Protein AF-M2VAM8-F1 (afdb_monomer_lite)

Radius of gyration: 16.55 Å; chains: 1; bounding box: 38×22×43 Å

Organism: Cochliobolus heterostrophus (strain C5 / ATCC 48332 / race O) (NCBI:txid701091)

Secondary structure (DSSP, 8-state):
-HHHHTTS-HHHHHHHHS-B--SSSS-SEEEEEEGGGTEEEEEE---BTB-SS-SS---PPPHHHHHHTT-HHHHHHHHHHHHHHHHHHT--

pLDDT: mean 91.95, std 8.51, range [59.03, 98.62]

InterPro domains:
  IPR001764 Glycoside hydrolase, family 3, N-terminal [PR00133] (36-52)
  IPR001764 Glycoside hydrolase, family 3, N-terminal [PR00133] (60-79)
  IPR017853 Glycoside hydrolase superfamily [SSF51445] (2-90)
  IPR036962 Glycoside hydrolase, family 3, N-terminal domain superfamily [G3DSA:3.20.20.300] (1-90)
  IPR050288 Cellulose-degrading glycosyl hydrolase 3 [PTHR42715] (1-90)

Structure (mmCIF, N/CA/C/O backbone):
data_AF-M2VAM8-F1
#
_entry.id   AF-M2VAM8-F1
#
loop_
_atom_site.group_PDB
_atom_site.id
_atom_site.type_symbol
_atom_site.label_atom_id
_atom_site.label_alt_id
_atom_site.label_comp_id
_atom_site.label_asym_id
_atom_site.label_entity_id
_atom_site.label_seq_id
_atom_site.pdbx_PDB_ins_code
_atom_site.Cartn_x
_atom_site.Cartn_y
_atom_site.Cartn_z
_atom_site.occupancy
_atom_site.B_iso_or_equiv
_atom_site.auth_seq_id
_atom_site.auth_comp_id
_atom_site.auth_asym_id
_atom_site.auth_atom_id
_atom_site.pdbx_PDB_model_num
ATOM 1 N N . ALA A 1 1 ? -15.221 -9.639 4.594 1.00 86.62 1 ALA A N 1
ATOM 2 C CA . ALA A 1 1 ? -15.568 -8.253 4.970 1.00 86.62 1 ALA A CA 1
ATOM 3 C C . ALA A 1 1 ? -16.868 -8.187 5.776 1.00 86.62 1 ALA A C 1
ATOM 5 O O . ALA A 1 1 ? -16.751 -7.957 6.969 1.00 86.62 1 ALA A O 1
ATOM 6 N N . SER A 1 2 ? -18.058 -8.455 5.200 1.00 94.31 2 SER A N 1
ATOM 7 C CA . SER A 1 2 ? -19.361 -8.312 5.906 1.00 94.31 2 SER A CA 1
ATOM 8 C C . SER A 1 2 ? -19.370 -8.937 7.300 1.00 94.31 2 SER A C 1
ATOM 10 O O . SER A 1 2 ? -19.563 -8.227 8.271 1.00 94.31 2 SER A O 1
ATOM 12 N N . ALA A 1 3 ? -18.993 -10.216 7.417 1.00 95.31 3 ALA A N 1
ATOM 13 C CA . ALA A 1 3 ? -18.999 -10.929 8.696 1.00 95.31 3 ALA A CA 1
ATOM 14 C C . ALA A 1 3 ? -18.174 -10.264 9.818 1.00 95.31 3 ALA A C 1
ATOM 16 O O . ALA A 1 3 ? -18.503 -10.441 10.985 1.00 95.31 3 ALA A O 1
ATOM 17 N N . VAL A 1 4 ? -17.112 -9.521 9.485 1.00 95.19 4 VAL A N 1
ATOM 18 C CA . VAL A 1 4 ? -16.299 -8.780 10.465 1.00 95.19 4 VAL A CA 1
ATOM 19 C C . VAL A 1 4 ? -16.956 -7.435 10.779 1.00 95.19 4 VAL A C 1
ATOM 21 O O . VAL A 1 4 ? -17.121 -7.085 11.940 1.00 95.19 4 VAL A O 1
ATOM 24 N N . VAL A 1 5 ? -17.396 -6.701 9.752 1.00 96.44 5 VAL A N 1
ATOM 25 C CA . VAL A 1 5 ? -18.049 -5.387 9.904 1.00 96.44 5 VAL A CA 1
ATOM 26 C C . VAL A 1 5 ? -19.377 -5.490 10.666 1.00 96.44 5 VAL A C 1
ATOM 28 O O . VAL A 1 5 ? -19.728 -4.585 11.422 1.00 96.44 5 VAL A O 1
ATOM 31 N N . ASP A 1 6 ? -20.102 -6.595 10.510 1.00 97.50 6 ASP A N 1
ATOM 32 C CA . ASP A 1 6 ? -21.367 -6.856 11.203 1.00 97.50 6 ASP A CA 1
ATOM 33 C C . ASP A 1 6 ? -21.176 -7.032 12.719 1.00 97.50 6 ASP A C 1
ATOM 35 O O . ASP A 1 6 ? -22.098 -6.764 13.486 1.00 97.50 6 ASP A O 1
ATOM 39 N N . GLN A 1 7 ? -19.973 -7.420 13.157 1.00 97.56 7 GLN A N 1
ATOM 40 C CA . GLN A 1 7 ? -19.613 -7.567 14.570 1.00 97.56 7 GLN A CA 1
ATOM 41 C C . GLN A 1 7 ? -19.039 -6.281 15.189 1.00 97.56 7 GLN A C 1
ATOM 43 O O . GLN A 1 7 ? -18.819 -6.244 16.397 1.00 97.56 7 GLN A O 1
ATOM 48 N N . MET A 1 8 ? -18.800 -5.234 14.389 1.00 97.94 8 MET A N 1
ATOM 49 C CA . MET A 1 8 ? -18.276 -3.960 14.882 1.00 97.94 8 MET A CA 1
ATOM 50 C C . MET A 1 8 ? -19.371 -3.093 15.508 1.00 97.94 8 MET A C 1
ATOM 52 O O . MET A 1 8 ? -20.471 -2.958 14.951 1.00 97.94 8 MET A O 1
ATOM 56 N N . THR A 1 9 ? -19.039 -2.405 16.600 1.00 98.06 9 THR A N 1
ATOM 57 C CA . THR A 1 9 ? -19.881 -1.323 17.126 1.00 98.06 9 THR A CA 1
ATOM 58 C C . THR A 1 9 ? -19.895 -0.123 16.172 1.00 98.06 9 THR A C 1
ATOM 60 O O . THR A 1 9 ? -19.117 -0.037 15.216 1.00 98.06 9 THR A O 1
ATOM 63 N N . ILE A 1 10 ? -20.801 0.831 16.400 1.00 97.56 10 ILE A N 1
ATOM 64 C CA . ILE A 1 10 ? -20.816 2.070 15.610 1.00 97.56 10 ILE A CA 1
ATOM 65 C C . ILE A 1 10 ? -19.524 2.862 15.834 1.00 97.56 10 ILE A C 1
ATOM 67 O O . ILE A 1 10 ? -18.963 3.390 14.880 1.00 97.56 10 ILE A O 1
ATOM 71 N N . GLU A 1 11 ? -19.014 2.888 17.060 1.00 97.19 11 GLU A N 1
ATOM 72 C CA . GLU A 1 11 ? -17.770 3.565 17.425 1.00 97.19 11 GLU A CA 1
ATOM 73 C C . GLU A 1 11 ? -16.569 2.939 16.711 1.00 97.19 11 GLU A C 1
ATOM 75 O O . GLU A 1 11 ? -15.721 3.657 16.186 1.00 97.19 11 GLU A O 1
ATOM 80 N N . GLU A 1 12 ? -16.523 1.609 16.617 1.00 97.00 12 GLU A N 1
ATOM 81 C CA . GLU A 1 12 ? -15.480 0.896 15.874 1.00 97.00 12 GLU A CA 1
ATOM 82 C C . GLU A 1 12 ? -15.549 1.202 14.378 1.00 97.00 12 GLU A C 1
ATOM 84 O O . GLU A 1 12 ? -14.528 1.511 13.766 1.00 97.00 12 GLU A O 1
ATOM 89 N N . LYS A 1 13 ? -16.753 1.220 13.791 1.00 97.06 13 LYS A N 1
ATOM 90 C CA . LYS A 1 13 ? -16.949 1.616 12.387 1.00 97.06 13 LYS A CA 1
ATOM 91 C C . LYS A 1 13 ? -16.487 3.048 12.135 1.00 97.06 13 LYS A C 1
ATOM 93 O O . LYS A 1 13 ? -15.805 3.296 11.145 1.00 97.06 13 LYS A O 1
ATOM 98 N N . VAL A 1 14 ? -16.831 3.976 13.030 1.00 96.94 14 VAL A N 1
ATOM 99 C CA . VAL A 1 14 ? -16.398 5.380 12.957 1.00 96.94 14 VAL A CA 1
ATOM 100 C C . VAL A 1 14 ? -14.878 5.487 13.075 1.00 96.94 14 VAL A C 1
ATOM 102 O O . VAL A 1 14 ? -14.264 6.241 12.322 1.00 96.94 14 VAL A O 1
ATOM 105 N N . SER A 1 15 ? -14.260 4.711 13.964 1.00 94.62 15 SER A N 1
ATOM 106 C CA . SER A 1 15 ? -12.805 4.671 14.128 1.00 94.62 15 SER A CA 1
ATOM 107 C C . SER A 1 15 ? -12.102 4.200 12.850 1.00 94.62 15 SER A C 1
ATOM 109 O O . SER A 1 15 ? -11.176 4.855 12.385 1.00 94.62 15 SER A O 1
ATOM 111 N N . VAL A 1 16 ? -12.594 3.131 12.212 1.00 94.94 16 VAL A N 1
ATOM 112 C CA . VAL A 1 16 ? -11.998 2.561 10.987 1.00 94.94 16 VAL A CA 1
ATOM 113 C C . VAL A 1 16 ? -12.074 3.512 9.783 1.00 94.94 16 VAL A C 1
ATOM 115 O O . VAL A 1 16 ? -11.206 3.477 8.915 1.00 94.94 16 VAL A O 1
ATOM 118 N N . ILE A 1 17 ? -13.079 4.390 9.714 1.00 94.44 17 ILE A N 1
ATOM 119 C CA . ILE A 1 17 ? -13.183 5.398 8.640 1.00 94.44 17 ILE A CA 1
ATOM 120 C C . ILE A 1 17 ? -12.481 6.721 8.976 1.00 94.44 17 ILE A C 1
ATOM 122 O O . ILE A 1 17 ? -12.429 7.616 8.133 1.00 94.44 17 ILE A O 1
ATOM 126 N N . SER A 1 18 ? -11.959 6.860 10.196 1.00 92.81 18 SER A N 1
ATOM 127 C CA . SER A 1 18 ? -11.313 8.079 10.678 1.00 92.81 18 SER A CA 1
ATOM 128 C C . SER A 1 18 ? -9.805 7.875 10.729 1.00 92.81 18 SER A C 1
ATOM 130 O O . SER A 1 18 ? -9.273 7.285 11.669 1.00 92.81 18 SER A O 1
ATOM 132 N N . GLY A 1 19 ? -9.109 8.379 9.709 1.00 89.44 19 GLY A N 1
ATOM 133 C CA . GLY A 1 19 ? -7.650 8.351 9.671 1.00 89.44 19 GLY A CA 1
ATOM 134 C C . GLY A 1 19 ? -7.047 9.057 10.885 1.00 89.44 19 GLY A C 1
ATOM 135 O O . GLY A 1 19 ? -7.475 10.151 11.259 1.00 89.44 19 GLY A O 1
ATOM 136 N N . GLN A 1 20 ? -6.043 8.433 11.490 1.00 84.94 20 GLN A N 1
ATOM 137 C CA . GLN A 1 20 ? -5.257 9.012 12.567 1.00 84.94 20 GLN A CA 1
ATOM 138 C C . GLN A 1 20 ? -3.853 9.343 12.072 1.00 84.94 20 GLN A C 1
ATOM 140 O O . GLN A 1 20 ? -3.258 8.619 11.271 1.00 84.94 20 GLN A O 1
ATOM 145 N N . THR A 1 21 ? -3.318 10.453 12.572 1.00 72.62 21 THR A N 1
ATOM 146 C CA . THR A 1 21 ? -1.908 10.791 12.403 1.00 72.62 21 THR A CA 1
ATOM 147 C C . THR A 1 21 ? -1.120 10.077 13.487 1.00 72.62 21 THR A C 1
ATOM 149 O O . THR A 1 21 ? -1.379 10.268 14.674 1.00 72.62 21 THR A O 1
ATOM 152 N N . SER A 1 22 ? -0.135 9.287 13.086 1.00 66.25 22 SER A N 1
ATOM 153 C CA . SER A 1 22 ? 0.852 8.731 14.000 1.00 66.25 22 SER A CA 1
ATOM 154 C C . SER A 1 22 ? 2.211 9.324 13.665 1.00 66.25 22 SER A C 1
ATOM 156 O O . SER A 1 22 ? 2.615 9.367 12.511 1.00 66.25 22 SER A O 1
ATOM 158 N N . THR A 1 23 ? 2.921 9.794 14.687 1.00 64.00 23 THR A N 1
ATOM 159 C CA . THR A 1 23 ? 4.335 10.193 14.591 1.00 64.00 23 THR A CA 1
ATOM 160 C C . THR A 1 23 ? 5.273 9.066 15.028 1.00 64.00 23 THR A C 1
ATOM 162 O O . THR A 1 23 ? 6.483 9.256 15.109 1.00 64.00 23 THR A O 1
ATOM 165 N N . THR A 1 24 ? 4.709 7.902 15.369 1.00 65.75 24 THR A N 1
ATOM 166 C CA . THR A 1 24 ? 5.427 6.789 16.010 1.00 65.75 24 THR A CA 1
ATOM 167 C C . THR A 1 24 ? 5.667 5.599 15.088 1.00 65.75 24 THR A C 1
ATOM 169 O O . THR A 1 24 ? 6.496 4.749 15.401 1.00 65.75 24 THR A O 1
ATOM 172 N N . ASN A 1 25 ? 4.983 5.544 13.946 1.00 66.00 25 ASN A N 1
ATOM 173 C CA . ASN A 1 25 ? 5.241 4.588 12.876 1.00 66.00 25 ASN A CA 1
ATOM 174 C C . ASN A 1 25 ? 5.592 5.356 11.597 1.00 66.00 25 ASN A C 1
ATOM 176 O O . ASN A 1 25 ? 5.205 6.506 11.428 1.00 66.00 25 ASN A O 1
ATOM 180 N N . GLY A 1 26 ? 6.361 4.733 10.705 1.00 73.75 26 GLY A N 1
ATOM 181 C CA . GLY A 1 26 ? 6.720 5.321 9.410 1.00 73.75 26 GLY A CA 1
ATOM 182 C C . GLY A 1 26 ? 5.563 5.324 8.408 1.00 73.75 26 GLY A C 1
ATOM 183 O O . GLY A 1 26 ? 5.824 5.202 7.223 1.00 73.75 26 GLY A O 1
ATOM 184 N N . CYS A 1 27 ? 4.310 5.366 8.876 1.00 85.88 27 CYS A N 1
ATOM 185 C CA . CYS A 1 27 ? 3.118 5.394 8.037 1.00 85.88 27 CYS A CA 1
ATOM 186 C C . CYS A 1 27 ? 2.768 6.843 7.693 1.00 85.88 27 CYS A C 1
ATOM 188 O O . CYS A 1 27 ? 2.712 7.698 8.576 1.00 85.88 27 CYS A O 1
ATOM 190 N N . SER A 1 28 ? 2.441 7.109 6.432 1.00 87.50 28 SER A N 1
ATOM 191 C CA . SER A 1 28 ? 1.902 8.404 5.994 1.00 87.50 28 SER A CA 1
ATOM 192 C C . SER A 1 28 ? 0.507 8.665 6.590 1.00 87.50 28 SER A C 1
ATOM 194 O O . SER A 1 28 ? 0.139 9.804 6.873 1.00 87.50 28 SER A O 1
ATOM 196 N N . GLY A 1 29 ? -0.265 7.602 6.834 1.00 89.44 29 GLY A N 1
ATOM 197 C CA . GLY A 1 29 ? -1.523 7.636 7.573 1.00 89.44 29 GLY A CA 1
ATOM 198 C C . GLY A 1 29 ? -1.850 6.286 8.201 1.00 89.44 29 GLY A C 1
ATOM 199 O O . GLY A 1 29 ? -1.328 5.252 7.786 1.00 89.44 29 GLY A O 1
ATOM 200 N N . GLN A 1 30 ? -2.720 6.284 9.210 1.00 90.50 30 GLN A N 1
ATOM 201 C CA . GLN A 1 30 ? -3.078 5.061 9.920 1.00 90.50 30 GLN A CA 1
ATOM 202 C C . GLN A 1 30 ? -4.585 4.941 10.130 1.00 90.50 30 GLN A C 1
ATOM 204 O O . GLN A 1 30 ? -5.251 5.884 10.555 1.00 90.50 30 GLN A O 1
ATOM 209 N N . ILE A 1 31 ? -5.106 3.743 9.885 1.00 92.81 31 ILE A N 1
ATOM 210 C CA . ILE A 1 31 ? -6.446 3.329 10.288 1.00 92.81 31 ILE A CA 1
ATOM 211 C C . ILE A 1 31 ? -6.322 2.501 11.574 1.00 92.81 31 ILE A C 1
ATOM 213 O O . ILE A 1 31 ? -5.560 1.529 11.595 1.00 92.81 31 ILE A O 1
ATOM 217 N N . PRO A 1 32 ? -7.049 2.853 12.646 1.00 91.75 32 PRO A N 1
ATOM 218 C CA . PRO A 1 32 ? -7.042 2.090 13.890 1.00 91.75 32 PRO A CA 1
ATOM 219 C C . PRO A 1 32 ? -7.578 0.667 13.717 1.00 91.75 32 PRO A C 1
ATOM 221 O O . PRO A 1 32 ? -8.519 0.429 12.960 1.00 91.75 32 PRO A O 1
ATOM 224 N N . GLY A 1 33 ? -7.005 -0.272 14.468 1.00 93.31 33 GLY A N 1
ATOM 225 C CA . GLY A 1 33 ? -7.469 -1.655 14.513 1.00 93.31 33 GLY A CA 1
ATOM 226 C C . GLY A 1 33 ? -8.708 -1.876 15.381 1.00 93.31 33 GLY A C 1
ATOM 227 O O . GLY A 1 33 ? -9.094 -1.035 16.193 1.00 93.31 33 GLY A O 1
ATOM 228 N N . VAL A 1 34 ? -9.285 -3.071 15.246 1.00 96.31 34 VAL A N 1
ATOM 229 C CA . VAL A 1 34 ? -10.341 -3.626 16.104 1.00 96.31 34 VAL A CA 1
ATOM 230 C C . VAL A 1 34 ? -9.851 -4.991 16.621 1.00 96.31 34 VAL A C 1
ATOM 232 O O . VAL A 1 34 ? -10.132 -6.027 16.008 1.00 96.31 34 VAL A O 1
ATOM 235 N N . PRO A 1 35 ? -9.066 -5.021 17.722 1.00 94.69 35 PRO A N 1
ATOM 236 C CA . PRO A 1 35 ? -8.306 -6.209 18.125 1.00 94.69 35 PRO A CA 1
ATOM 237 C C . PRO A 1 35 ? -9.153 -7.443 18.448 1.00 94.69 35 PRO A C 1
ATOM 239 O O . PRO A 1 35 ? -8.733 -8.558 18.150 1.00 94.69 35 PRO A O 1
ATOM 242 N N . HIS A 1 36 ? -10.354 -7.269 19.018 1.00 96.25 36 HIS A N 1
ATOM 243 C CA . HIS A 1 36 ? -11.229 -8.401 19.367 1.00 96.25 36 HIS A CA 1
ATOM 244 C C . HIS A 1 36 ? -11.796 -9.128 18.140 1.00 96.25 36 HIS A C 1
ATOM 246 O O . HIS A 1 36 ? -12.125 -10.307 18.227 1.00 96.25 36 HIS A O 1
ATOM 252 N N . LEU A 1 37 ? -11.811 -8.457 16.984 1.00 96.56 37 LEU A N 1
ATOM 253 C CA . LEU A 1 37 ? -12.186 -9.033 15.692 1.00 96.56 37 LEU A CA 1
ATOM 254 C C . LEU A 1 37 ? -10.972 -9.438 14.845 1.00 96.56 37 LEU A C 1
ATOM 256 O O . LEU A 1 37 ? -11.133 -9.817 13.685 1.00 96.56 37 LEU A O 1
ATOM 260 N N . GLY A 1 38 ? -9.756 -9.334 15.392 1.00 94.38 38 GLY A N 1
ATOM 261 C CA . GLY A 1 38 ? -8.517 -9.656 14.684 1.00 94.38 38 GLY A CA 1
ATOM 262 C C . GLY A 1 38 ? -8.152 -8.677 13.564 1.00 94.38 38 GLY A C 1
ATOM 263 O O . GLY A 1 38 ? -7.355 -9.032 12.701 1.00 94.38 38 GLY A O 1
ATOM 264 N N . PHE A 1 39 ? -8.717 -7.464 13.550 1.00 94.12 39 PH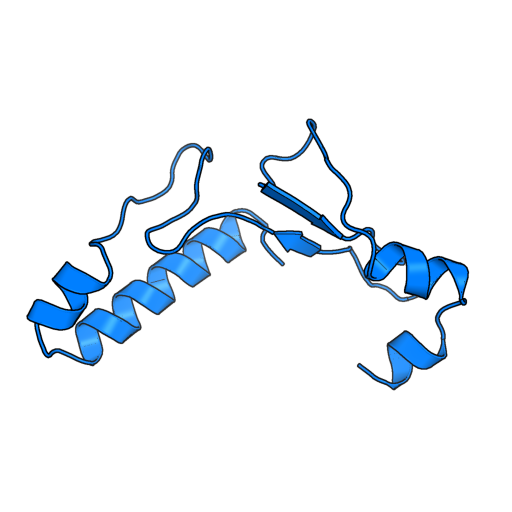E A N 1
ATOM 265 C CA . PHE A 1 39 ? -8.338 -6.420 12.596 1.00 94.12 39 PHE A CA 1
ATOM 266 C C . PHE A 1 39 ? -7.188 -5.582 13.182 1.00 94.12 39 PHE A C 1
ATOM 268 O O . PHE A 1 39 ? -7.423 -4.855 14.152 1.00 94.12 39 PHE A O 1
ATOM 275 N N . PRO A 1 40 ? -5.956 -5.658 12.644 1.00 91.25 40 PRO A N 1
ATOM 276 C CA . PRO A 1 40 ? -4.798 -4.965 13.218 1.00 91.25 40 PRO A CA 1
ATOM 277 C C . PRO A 1 40 ? -4.820 -3.444 12.993 1.00 91.25 40 PRO A C 1
ATOM 279 O O . PRO A 1 40 ? -4.108 -2.713 13.680 1.00 91.25 40 PRO A O 1
ATOM 282 N N . GLY A 1 41 ? -5.668 -2.965 12.081 1.00 92.19 41 GLY A N 1
ATOM 283 C CA . GLY A 1 41 ? -5.599 -1.617 11.525 1.00 92.19 41 GLY A CA 1
ATOM 284 C C . GLY A 1 41 ? -5.010 -1.668 10.122 1.00 92.19 41 GLY A C 1
ATOM 285 O O . GLY A 1 41 ? -4.856 -2.754 9.573 1.00 92.19 41 GLY A O 1
ATOM 286 N N . ILE A 1 42 ? -4.734 -0.504 9.537 1.00 92.00 42 ILE A N 1
ATOM 287 C CA . ILE A 1 42 ? -4.067 -0.395 8.230 1.00 92.00 42 ILE A CA 1
ATOM 288 C C . ILE A 1 42 ? -3.034 0.726 8.311 1.00 92.00 42 ILE A C 1
ATOM 290 O O . ILE A 1 42 ? -3.362 1.846 8.714 1.00 92.00 42 ILE A O 1
ATOM 294 N N . CYS A 1 43 ? -1.800 0.433 7.910 1.00 90.12 43 CYS A N 1
ATOM 295 C CA . CYS A 1 43 ? -0.773 1.434 7.632 1.00 90.12 43 CYS A CA 1
ATOM 296 C C . CYS A 1 43 ? -0.870 1.855 6.160 1.00 90.12 43 CYS A C 1
ATOM 298 O O . CYS A 1 43 ? -0.886 1.012 5.266 1.00 90.12 43 CYS A O 1
ATOM 300 N N . VAL A 1 44 ? -0.968 3.157 5.899 1.00 91.19 44 VAL A N 1
ATOM 301 C CA . VAL A 1 44 ? -1.033 3.708 4.541 1.00 91.19 44 VAL A CA 1
ATOM 302 C C . VAL A 1 44 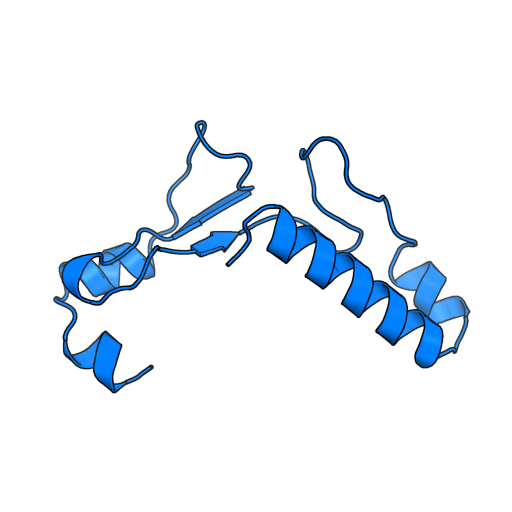? 0.226 4.520 4.293 1.00 91.19 44 VAL A C 1
ATOM 304 O O . VAL A 1 44 ? 0.547 5.411 5.080 1.00 91.19 44 VAL A O 1
ATOM 307 N N . ASN A 1 45 ? 0.912 4.239 3.190 1.00 90.62 45 ASN A N 1
ATOM 308 C CA . ASN A 1 45 ? 2.119 4.943 2.790 1.00 90.62 45 ASN A CA 1
ATOM 309 C C . ASN A 1 45 ? 2.050 5.452 1.357 1.00 90.62 45 ASN A C 1
ATOM 311 O O . ASN A 1 45 ? 1.501 4.801 0.465 1.00 90.62 45 ASN A O 1
ATOM 315 N N . ASP A 1 46 ? 2.654 6.617 1.146 1.00 91.50 46 ASP A N 1
ATOM 316 C CA . ASP A 1 46 ? 3.051 7.049 -0.185 1.00 91.50 46 ASP A CA 1
ATOM 317 C C . ASP A 1 46 ? 4.249 6.204 -0.668 1.00 91.50 46 ASP A C 1
ATOM 319 O O . ASP A 1 46 ? 5.004 5.676 0.136 1.00 91.50 46 ASP A O 1
ATOM 323 N N . GLY A 1 47 ? 4.501 6.042 -1.965 1.00 89.31 47 GLY A N 1
ATOM 324 C CA . GLY A 1 47 ? 3.733 6.586 -3.073 1.00 89.31 47 GLY A CA 1
ATOM 325 C C . GLY A 1 47 ? 3.945 5.837 -4.394 1.00 89.31 47 GLY A C 1
ATOM 326 O O . GLY A 1 47 ? 4.447 4.712 -4.439 1.00 89.31 47 GLY A O 1
ATOM 327 N N . PRO A 1 48 ? 3.569 6.450 -5.530 1.00 94.75 48 PRO A N 1
ATOM 328 C CA . PRO A 1 48 ? 3.432 5.753 -6.809 1.00 94.75 48 PRO A CA 1
ATOM 329 C C . PRO A 1 48 ? 4.753 5.260 -7.405 1.00 94.75 48 PRO A C 1
ATOM 331 O O . PRO A 1 48 ? 4.725 4.638 -8.469 1.00 94.75 48 PRO A O 1
ATOM 334 N N . ASN A 1 49 ? 5.894 5.569 -6.781 1.00 95.81 49 ASN A N 1
ATOM 335 C CA . ASN A 1 49 ? 7.231 5.245 -7.259 1.00 95.81 49 ASN A CA 1
ATOM 336 C C . ASN A 1 49 ? 8.152 4.617 -6.199 1.00 95.81 49 ASN A C 1
ATOM 338 O O . ASN A 1 49 ? 9.375 4.709 -6.316 1.00 95.81 49 ASN A O 1
ATOM 342 N N . GLY A 1 50 ? 7.558 3.991 -5.187 1.00 93.50 50 GLY A N 1
ATOM 343 C CA . GLY A 1 50 ? 8.252 3.466 -4.014 1.00 93.50 50 GLY A CA 1
ATOM 344 C C . GLY A 1 50 ? 7.788 4.162 -2.742 1.00 93.50 50 GLY A C 1
ATOM 345 O O . GLY A 1 50 ? 7.047 5.145 -2.802 1.00 93.50 50 GLY A O 1
ATOM 346 N N . LEU A 1 51 ? 8.227 3.631 -1.606 1.00 92.38 51 LEU A N 1
ATOM 347 C CA . LEU A 1 51 ? 7.840 4.111 -0.286 1.00 92.38 51 LEU A CA 1
ATOM 348 C C . LEU A 1 51 ? 8.468 5.471 0.042 1.00 92.38 51 LEU A C 1
ATOM 350 O O . LEU A 1 51 ? 9.677 5.657 -0.095 1.00 92.38 51 LEU A O 1
ATOM 354 N N . HIS A 1 52 ? 7.645 6.418 0.476 1.00 88.69 52 HIS A N 1
ATOM 355 C CA . HIS A 1 52 ? 8.046 7.765 0.864 1.00 88.69 52 HIS A CA 1
ATOM 356 C C . HIS A 1 52 ? 8.533 7.792 2.316 1.00 88.69 52 HIS A C 1
ATOM 358 O O . HIS A 1 52 ? 7.977 7.102 3.161 1.00 88.69 52 HIS A O 1
ATOM 364 N N . ASP A 1 53 ? 9.579 8.576 2.599 1.00 86.94 53 ASP A N 1
ATOM 365 C CA . ASP A 1 53 ? 10.135 8.805 3.944 1.00 86.94 53 ASP A CA 1
ATOM 366 C C . ASP A 1 53 ? 10.491 7.543 4.761 1.00 86.94 53 ASP A C 1
ATOM 368 O O . ASP A 1 53 ? 10.668 7.590 5.979 1.00 86.94 53 ASP A O 1
ATOM 372 N N . ILE A 1 54 ? 10.709 6.413 4.081 1.00 87.50 54 ILE A N 1
ATOM 373 C CA . ILE A 1 54 ? 11.153 5.152 4.683 1.00 87.50 54 ILE A CA 1
ATOM 374 C C . ILE A 1 54 ? 12.593 4.857 4.253 1.00 87.50 54 ILE A C 1
ATOM 376 O O . ILE A 1 54 ? 12.941 4.880 3.076 1.00 87.50 54 ILE A O 1
ATOM 380 N N . ALA A 1 55 ? 13.460 4.543 5.216 1.00 88.56 55 ALA A N 1
ATOM 381 C CA . ALA A 1 55 ? 14.849 4.191 4.936 1.00 88.56 55 ALA A CA 1
ATOM 382 C C . ALA A 1 55 ? 14.999 2.748 4.419 1.00 88.56 55 ALA A C 1
ATOM 384 O O . ALA A 1 55 ? 14.307 1.819 4.860 1.00 88.56 55 ALA A O 1
ATOM 385 N N . GLY A 1 56 ? 15.976 2.547 3.529 1.00 90.75 56 GLY A N 1
ATOM 386 C CA . GLY A 1 56 ? 16.305 1.233 2.973 1.00 90.75 56 GLY A CA 1
ATOM 387 C C . GLY A 1 56 ? 15.185 0.677 2.097 1.00 90.75 56 GLY A C 1
ATOM 388 O O . GLY A 1 56 ? 14.738 -0.445 2.337 1.00 90.75 56 GLY A O 1
ATOM 389 N N . VAL A 1 57 ? 14.714 1.499 1.156 1.00 93.44 57 VAL A N 1
ATOM 390 C CA . VAL A 1 57 ? 13.714 1.171 0.128 1.00 93.44 57 VAL A CA 1
ATOM 391 C C . VAL A 1 57 ? 14.215 1.607 -1.247 1.00 93.44 57 VAL A C 1
ATOM 393 O O . VAL A 1 57 ? 15.152 2.407 -1.345 1.00 93.44 57 VAL A O 1
ATOM 396 N N . ASN A 1 58 ? 13.604 1.094 -2.310 1.00 95.00 58 ASN A N 1
ATOM 397 C CA . ASN A 1 58 ? 13.979 1.404 -3.682 1.00 95.00 58 ASN A CA 1
ATOM 398 C C . ASN A 1 58 ? 13.202 2.607 -4.236 1.00 95.00 58 ASN A C 1
ATOM 400 O O . ASN A 1 58 ? 12.000 2.759 -4.026 1.00 95.00 58 ASN A O 1
ATOM 404 N N . GLY A 1 59 ? 13.890 3.432 -5.030 1.00 95.94 59 GLY A N 1
ATOM 405 C CA . GLY A 1 59 ? 13.253 4.412 -5.908 1.00 95.94 59 GLY A CA 1
ATOM 406 C C . GLY A 1 59 ? 13.020 3.800 -7.286 1.00 95.94 59 GLY A C 1
ATOM 407 O O . GLY A 1 59 ? 13.975 3.557 -8.024 1.00 95.94 59 GLY A O 1
ATOM 408 N N . TYR A 1 60 ? 11.765 3.543 -7.646 1.00 97.19 60 TYR A N 1
ATOM 409 C CA . TYR A 1 60 ? 11.426 2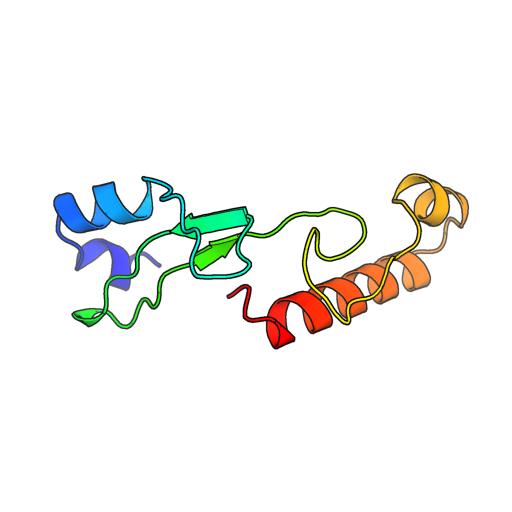.914 -8.926 1.00 97.19 60 TYR A CA 1
ATOM 410 C C . TYR A 1 60 ? 11.447 3.942 -10.081 1.00 97.19 60 TYR A C 1
ATOM 412 O O . TYR A 1 60 ? 11.618 5.142 -9.856 1.00 97.19 60 TYR A O 1
ATOM 420 N N . PRO A 1 61 ? 11.304 3.535 -11.355 1.00 97.81 61 PRO A N 1
ATOM 421 C CA . PRO A 1 61 ? 11.070 4.481 -12.449 1.00 97.81 61 PRO A CA 1
ATOM 422 C C . PRO A 1 61 ? 9.650 5.047 -12.386 1.00 97.81 61 PRO A C 1
ATOM 424 O O . PRO A 1 61 ? 8.709 4.293 -12.151 1.00 97.81 61 PRO A O 1
ATOM 427 N N . SER A 1 62 ? 9.458 6.339 -12.653 1.00 97.75 62 SER A N 1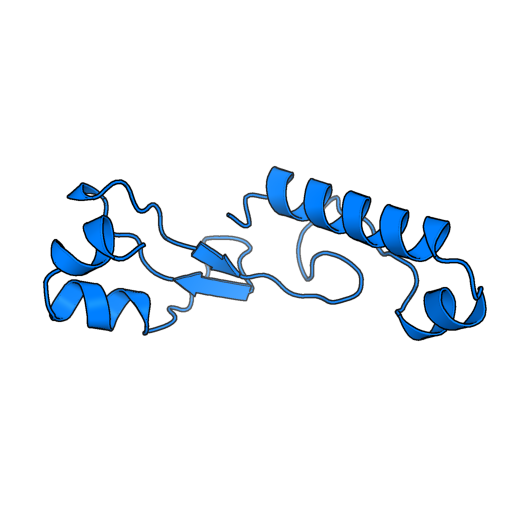
ATOM 428 C CA . SER A 1 62 ? 8.124 6.956 -12.648 1.00 97.75 62 SER A CA 1
ATOM 429 C C . SER A 1 62 ? 7.161 6.285 -13.640 1.00 97.75 62 SER A C 1
ATOM 431 O O . SER A 1 62 ? 7.573 5.662 -14.623 1.00 97.75 62 SER A O 1
ATOM 433 N N . ALA A 1 63 ? 5.853 6.443 -13.416 1.00 97.31 63 ALA A N 1
ATOM 434 C CA . ALA A 1 63 ? 4.835 5.830 -14.270 1.00 97.31 63 ALA A CA 1
ATOM 435 C C . ALA A 1 63 ? 4.976 6.225 -15.754 1.00 97.31 63 ALA A C 1
ATOM 437 O O . ALA A 1 63 ? 4.769 5.383 -16.625 1.00 97.31 63 ALA A O 1
ATOM 438 N N . ILE A 1 64 ? 5.391 7.465 -16.054 1.00 98.31 64 ILE A N 1
ATOM 439 C CA . ILE A 1 64 ? 5.624 7.907 -17.438 1.00 98.31 64 ILE A CA 1
ATOM 440 C C . ILE A 1 64 ? 6.819 7.187 -18.078 1.00 98.31 64 ILE A C 1
ATOM 442 O O . ILE A 1 64 ? 6.730 6.784 -19.235 1.00 98.31 64 ILE A O 1
ATOM 446 N N . THR A 1 65 ? 7.896 6.941 -17.323 1.00 98.44 65 THR A N 1
ATOM 447 C CA . THR A 1 65 ? 9.055 6.173 -17.802 1.00 98.44 65 THR A CA 1
ATOM 448 C C . THR A 1 65 ? 8.663 4.732 -18.109 1.00 98.44 65 THR A C 1
ATOM 450 O O . THR A 1 65 ? 9.046 4.203 -19.147 1.00 98.44 65 THR A O 1
ATOM 453 N N . ILE A 1 66 ? 7.844 4.112 -17.256 1.00 98.44 66 ILE A N 1
ATOM 454 C CA . ILE A 1 66 ? 7.319 2.759 -17.489 1.00 98.44 66 ILE A CA 1
ATOM 455 C C . ILE A 1 66 ? 6.384 2.722 -18.693 1.00 98.44 66 ILE A C 1
ATOM 457 O O . ILE A 1 66 ? 6.513 1.833 -19.533 1.00 98.44 66 ILE A O 1
ATOM 461 N N . GLY A 1 67 ? 5.491 3.705 -18.828 1.00 98.06 67 GLY A N 1
ATOM 462 C CA . GLY A 1 67 ? 4.614 3.838 -19.991 1.00 98.06 67 GLY A CA 1
ATOM 463 C C . GLY A 1 67 ? 5.395 3.968 -21.300 1.00 98.06 67 GLY A C 1
ATOM 464 O O . GLY A 1 67 ? 5.057 3.312 -22.282 1.00 98.06 67 GLY A O 1
ATOM 465 N N . ALA A 1 68 ? 6.496 4.724 -21.293 1.00 98.56 68 ALA A N 1
ATOM 466 C CA . ALA A 1 68 ? 7.368 4.898 -22.453 1.00 98.56 68 ALA A CA 1
ATOM 467 C C . ALA A 1 68 ? 8.063 3.601 -22.908 1.00 98.56 68 ALA A C 1
ATOM 469 O O . ALA A 1 68 ? 8.513 3.527 -24.050 1.00 98.56 68 ALA A O 1
ATOM 470 N N . THR A 1 69 ? 8.124 2.566 -22.063 1.00 98.50 69 THR A N 1
ATOM 471 C CA . THR A 1 69 ? 8.660 1.254 -22.463 1.00 98.50 69 THR A CA 1
ATOM 472 C C . THR A 1 69 ? 7.701 0.455 -23.341 1.00 98.50 69 THR A C 1
ATOM 474 O O . THR A 1 69 ? 8.140 -0.476 -24.013 1.00 98.50 69 THR A O 1
ATOM 477 N N . TRP A 1 70 ? 6.396 0.767 -23.303 1.00 97.94 70 TRP A N 1
ATOM 478 C CA . TRP A 1 70 ? 5.328 -0.030 -23.921 1.00 97.94 70 TRP A CA 1
ATOM 479 C C . TRP A 1 70 ? 5.388 -1.530 -23.570 1.00 97.94 70 TRP A C 1
ATOM 481 O O . TRP A 1 70 ? 4.910 -2.381 -24.322 1.00 97.94 70 TRP A O 1
ATOM 491 N N . ASN A 1 71 ? 5.960 -1.869 -22.410 1.00 98.62 71 ASN A N 1
ATOM 492 C CA . ASN A 1 71 ? 6.219 -3.241 -21.999 1.00 98.62 71 ASN A CA 1
ATOM 493 C C . ASN A 1 71 ? 5.403 -3.602 -20.750 1.00 98.62 71 ASN A C 1
ATOM 495 O O . ASN A 1 71 ? 5.659 -3.127 -19.642 1.00 98.62 71 ASN A O 1
ATOM 499 N N . LYS A 1 72 ? 4.422 -4.493 -20.930 1.00 98.44 72 LYS A N 1
ATOM 500 C CA . LYS A 1 72 ? 3.546 -4.960 -19.845 1.00 98.44 72 LYS A CA 1
ATOM 501 C C . LYS A 1 72 ? 4.295 -5.762 -18.780 1.00 98.44 72 LYS A C 1
ATOM 503 O O . LYS A 1 72 ? 3.918 -5.690 -17.616 1.00 98.44 72 LYS A O 1
ATOM 508 N N . THR A 1 73 ? 5.338 -6.496 -19.166 1.00 98.62 73 THR A N 1
ATOM 509 C CA . THR A 1 73 ? 6.154 -7.282 -18.234 1.00 98.62 73 THR A CA 1
ATOM 510 C C . THR A 1 73 ? 6.891 -6.358 -17.274 1.00 98.62 73 THR A C 1
ATOM 512 O O . THR A 1 73 ? 6.735 -6.507 -16.069 1.00 98.62 73 THR A O 1
ATOM 515 N N . LEU A 1 74 ? 7.569 -5.323 -17.787 1.00 98.31 74 LEU A N 1
ATOM 516 C CA . LEU A 1 74 ? 8.261 -4.340 -16.941 1.00 98.31 74 LEU A CA 1
ATOM 517 C C . LEU A 1 74 ? 7.294 -3.581 -16.019 1.00 98.31 74 LEU A C 1
ATOM 519 O O . LEU A 1 74 ? 7.623 -3.289 -14.869 1.00 98.31 74 LEU A O 1
ATOM 523 N N . ALA A 1 75 ? 6.084 -3.273 -16.498 1.00 98.56 75 ALA A N 1
ATOM 524 C CA . ALA A 1 75 ? 5.056 -2.643 -15.672 1.00 98.56 75 ALA A CA 1
ATOM 525 C C . ALA A 1 75 ? 4.596 -3.550 -14.515 1.00 98.56 75 ALA A C 1
ATOM 527 O O . ALA A 1 75 ? 4.448 -3.075 -13.387 1.00 98.56 75 ALA A O 1
ATOM 528 N N . LEU A 1 76 ? 4.398 -4.845 -14.785 1.00 98.50 76 LEU A N 1
ATOM 529 C CA . LEU A 1 76 ? 4.021 -5.831 -13.774 1.00 98.50 76 LEU A CA 1
ATOM 530 C C . LEU A 1 76 ? 5.142 -6.047 -12.753 1.00 98.50 76 LEU A C 1
ATOM 532 O O . LEU A 1 76 ? 4.879 -5.992 -11.556 1.00 98.50 76 LEU A O 1
ATOM 536 N N . GLU A 1 77 ? 6.378 -6.240 -13.214 1.00 98.25 77 GLU A N 1
ATOM 537 C CA 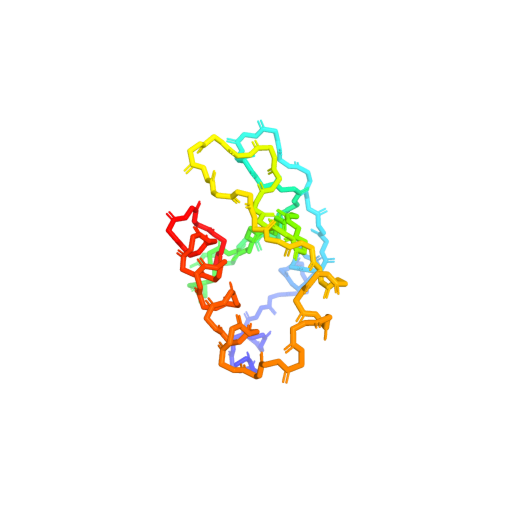. GLU A 1 77 ? 7.546 -6.455 -12.353 1.00 98.25 77 GLU A CA 1
ATOM 538 C C . GLU A 1 77 ? 7.754 -5.277 -11.401 1.00 98.25 77 GLU A C 1
ATOM 540 O O . GLU A 1 77 ? 7.897 -5.470 -10.195 1.00 98.25 77 GLU A O 1
ATOM 545 N N . ARG A 1 78 ? 7.669 -4.038 -11.905 1.00 98.12 78 ARG A N 1
ATOM 546 C CA . ARG A 1 78 ? 7.715 -2.847 -11.049 1.00 98.12 78 ARG A CA 1
ATOM 547 C C . ARG A 1 78 ? 6.635 -2.878 -9.969 1.00 98.12 78 ARG A C 1
ATOM 549 O O . ARG A 1 78 ? 6.930 -2.591 -8.814 1.00 98.12 78 ARG A O 1
ATOM 556 N N . GLY A 1 79 ? 5.393 -3.195 -10.339 1.00 97.56 79 GLY A N 1
ATOM 557 C CA . GLY A 1 79 ? 4.282 -3.302 -9.390 1.00 97.56 79 GLY A CA 1
ATOM 558 C C . GLY A 1 79 ? 4.531 -4.362 -8.316 1.00 97.56 79 GLY A C 1
ATOM 559 O O . GLY A 1 79 ? 4.300 -4.109 -7.137 1.00 97.56 79 GLY A O 1
ATOM 560 N N . GLN A 1 80 ? 5.052 -5.522 -8.715 1.00 98.06 80 GLN A N 1
ATOM 561 C CA . GLN A 1 80 ? 5.373 -6.621 -7.809 1.00 98.06 80 GLN A CA 1
ATOM 562 C C . GLN A 1 80 ? 6.480 -6.247 -6.825 1.00 98.06 80 GLN A C 1
ATOM 564 O O . GLN A 1 80 ? 6.312 -6.466 -5.629 1.00 98.06 80 GLN A O 1
ATOM 569 N N . TYR A 1 81 ? 7.579 -5.652 -7.293 1.00 97.31 81 TYR A N 1
ATOM 570 C CA . TYR A 1 81 ? 8.671 -5.244 -6.408 1.00 97.31 81 TYR A CA 1
ATOM 571 C C . TYR A 1 81 ? 8.246 -4.143 -5.430 1.00 97.31 81 TYR A C 1
ATOM 573 O O . TYR A 1 81 ? 8.529 -4.269 -4.240 1.00 97.31 81 TYR A O 1
ATOM 581 N N . MET A 1 82 ? 7.481 -3.141 -5.886 1.00 96.94 82 MET A N 1
ATOM 582 C CA . MET A 1 82 ? 6.901 -2.131 -4.988 1.00 96.94 82 MET A CA 1
ATOM 583 C C . MET A 1 82 ? 6.003 -2.775 -3.922 1.00 96.94 82 MET A C 1
ATOM 585 O O . MET A 1 82 ? 6.161 -2.495 -2.739 1.00 96.94 82 MET A O 1
ATOM 589 N N . GLY A 1 83 ? 5.100 -3.680 -4.316 1.00 95.06 83 GLY A N 1
ATOM 590 C CA . GLY A 1 83 ? 4.197 -4.349 -3.375 1.00 95.06 83 GLY A CA 1
ATOM 591 C C . GLY A 1 83 ? 4.915 -5.260 -2.373 1.00 95.06 83 GLY A C 1
ATOM 592 O O . GLY A 1 83 ? 4.530 -5.317 -1.207 1.00 95.06 83 GLY A O 1
ATOM 593 N N . LEU A 1 84 ? 5.975 -5.954 -2.800 1.00 95.75 84 LEU A N 1
ATOM 594 C CA . LEU A 1 84 ? 6.810 -6.763 -1.907 1.00 95.75 84 LEU A CA 1
ATOM 595 C C . LEU A 1 84 ? 7.519 -5.893 -0.866 1.00 95.75 84 LEU A C 1
ATOM 597 O O . LEU A 1 84 ? 7.574 -6.266 0.303 1.00 95.75 84 LEU A O 1
ATOM 601 N N . GLU A 1 85 ? 8.036 -4.739 -1.279 1.00 94.00 85 GLU A N 1
ATOM 602 C CA . GLU A 1 85 ? 8.703 -3.800 -0.381 1.00 94.00 85 GLU A CA 1
ATOM 603 C C . GLU A 1 85 ? 7.727 -3.184 0.633 1.00 94.00 85 GLU A C 1
ATOM 605 O O . GLU A 1 85 ? 8.014 -3.235 1.829 1.00 94.00 85 GLU A O 1
ATOM 610 N N . SER A 1 86 ? 6.548 -2.724 0.189 1.00 92.81 86 SER A N 1
ATOM 611 C CA . SER A 1 86 ? 5.437 -2.288 1.059 1.00 92.81 86 SER A CA 1
ATOM 612 C C . SER A 1 86 ? 5.081 -3.339 2.105 1.00 92.81 86 SER A C 1
ATOM 614 O O . SER A 1 86 ? 5.078 -3.061 3.304 1.00 92.81 86 SER A O 1
ATOM 616 N N . LYS A 1 87 ? 4.878 -4.588 1.671 1.00 92.19 87 LYS A N 1
ATOM 617 C CA . LYS A 1 87 ? 4.532 -5.680 2.581 1.00 92.19 87 LYS A CA 1
ATOM 618 C C . LYS A 1 87 ? 5.616 -5.930 3.632 1.00 92.19 87 LYS A C 1
ATOM 620 O O . LYS A 1 87 ? 5.310 -6.105 4.804 1.00 92.19 87 LYS A O 1
ATOM 625 N N . VAL A 1 88 ? 6.890 -5.947 3.233 1.00 91.62 88 VAL A N 1
ATOM 626 C CA . VAL A 1 88 ? 8.011 -6.163 4.169 1.00 91.62 88 VAL A CA 1
ATOM 627 C C . VAL A 1 88 ? 8.141 -5.015 5.174 1.00 91.62 88 VAL A C 1
ATOM 629 O O . VAL A 1 88 ? 8.578 -5.243 6.301 1.00 91.62 88 VAL A O 1
ATOM 632 N N . LYS A 1 89 ? 7.765 -3.790 4.791 1.00 88.44 89 LYS A N 1
ATOM 633 C CA . LYS A 1 89 ? 7.774 -2.621 5.682 1.00 88.44 89 LYS A CA 1
ATOM 634 C C . LYS A 1 89 ? 6.530 -2.508 6.572 1.00 88.44 89 LYS A C 1
ATOM 636 O O . LYS A 1 89 ? 6.555 -1.693 7.490 1.00 88.44 89 LYS A O 1
ATOM 641 N N . GLY A 1 90 ? 5.528 -3.370 6.384 1.00 83.19 90 GLY A N 1
ATOM 642 C CA . GLY A 1 90 ? 4.349 -3.460 7.250 1.00 83.19 90 GLY A CA 1
ATOM 643 C C . GLY A 1 90 ? 3.142 -2.653 6.774 1.00 83.19 90 GLY A C 1
ATOM 644 O O . GLY A 1 90 ? 2.273 -2.342 7.587 1.00 83.19 90 GLY A O 1
ATOM 645 N N . ASP A 1 91 ? 3.078 -2.321 5.483 1.00 72.38 91 ASP A N 1
ATOM 646 C CA . ASP A 1 91 ? 1.879 -1.756 4.858 1.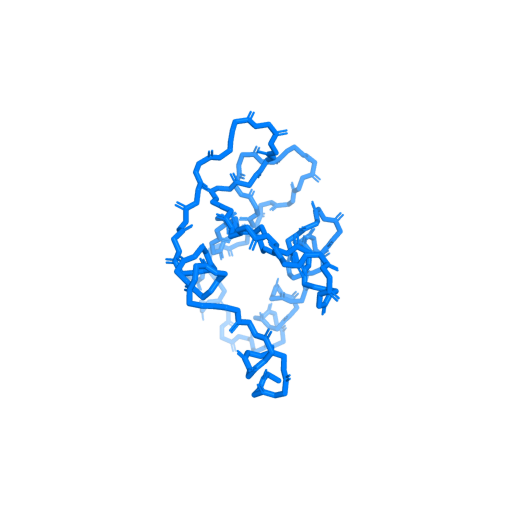00 72.38 91 ASP A CA 1
ATOM 647 C C . ASP A 1 91 ? 0.854 -2.879 4.597 1.00 72.38 91 ASP A C 1
ATOM 649 O O . ASP A 1 91 ? 0.738 -3.382 3.474 1.00 72.38 91 ASP A O 1
ATOM 653 N N . GLU A 1 92 ? 0.150 -3.328 5.641 1.00 59.03 92 GLU A N 1
ATOM 654 C CA . GLU A 1 92 ? -0.939 -4.318 5.562 1.00 59.03 92 GLU A CA 1
ATOM 655 C C . GLU A 1 92 ? -2.075 -4.062 6.562 1.00 59.03 92 GLU A C 1
ATOM 657 O O . GLU A 1 92 ? -1.834 -3.395 7.597 1.00 59.03 92 GLU A O 1
#

Foldseek 3Di:
DCVLVVPDDPVLVVQQVDWDDDPPALAPIWRPADVVSPGRTFGHADDDQAGPPDPPIDGHDHPVVVVVVVDPVSVVVSVVRRVVRCVVSPRD

Sequence (92 aa):
ASAVVDQMTIEEKVSVISGQTSTTNGCSGQIPGVPHLGFPGICVNDGPNGLHDIAGVNGYPSAITIGATWNKTLALERGQYMGLESKVKGDE